Protein AF-A0A504YS40-F1 (afdb_monomer)

Sequence (96 aa):
MVETEPVRQKIADCWTAHFGERCVGASWDLLPNPQEVSDLFWCLGTKVVHAVCRQLSTDFRSWRSGIPDLVVWSPSTKRAKIIEVKDPEIICRLNK

Organism: Fasciola gigantica (NCBI:txi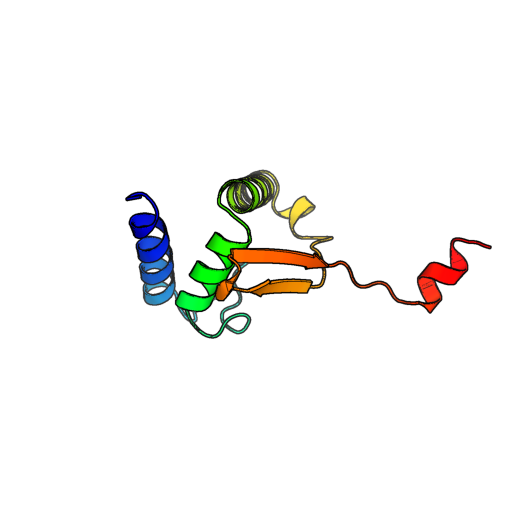d46835)

Radius of gyration: 16.26 Å; Cα contacts (8 Å, |Δi|>4): 64; chains: 1; bounding box: 30×49×34 Å

Secondary structure (DSSP, 8-state):
--TTHHHHHHHHHHHHHHTT---TT--TTSSSSHHHHHHHHHHH-HHHHHHHHHHHHH-HHHHTSS--SEEEEETTTTEEEEE----HHHHHHTT-

Structure (mmCIF, N/CA/C/O backbone):
data_AF-A0A504YS40-F1
#
_entry.id   AF-A0A504YS40-F1
#
loop_
_atom_site.group_PDB
_atom_site.id
_atom_site.type_symbol
_atom_site.label_atom_id
_atom_site.label_alt_id
_atom_site.label_comp_id
_atom_site.label_asym_id
_atom_site.label_entity_id
_atom_site.label_seq_id
_atom_site.pdbx_PDB_ins_code
_atom_site.Cartn_x
_atom_site.Cartn_y
_atom_site.Cartn_z
_atom_site.occupancy
_atom_site.B_iso_or_equiv
_atom_site.auth_seq_id
_atom_site.auth_comp_id
_atom_site.auth_asym_id
_atom_site.auth_atom_id
_atom_site.pdbx_PDB_model_num
ATOM 1 N N . MET A 1 1 ? -14.912 -13.657 12.943 1.00 41.16 1 MET A N 1
ATOM 2 C CA . MET A 1 1 ? -13.815 -12.721 12.599 1.00 41.16 1 MET A CA 1
ATOM 3 C C . MET A 1 1 ? -12.545 -13.491 12.193 1.00 41.16 1 MET A C 1
ATOM 5 O O . MET A 1 1 ? -11.491 -13.233 12.747 1.00 41.16 1 MET A O 1
ATOM 9 N N . VAL A 1 2 ? -12.623 -14.453 11.260 1.00 48.78 2 VAL A N 1
ATOM 10 C CA . VAL A 1 2 ? -11.554 -15.469 11.056 1.00 48.78 2 VAL A CA 1
ATOM 11 C C . VAL A 1 2 ? -10.789 -15.303 9.723 1.00 48.78 2 VAL A C 1
ATOM 13 O O . VAL A 1 2 ? -9.786 -15.961 9.493 1.00 48.78 2 VAL A O 1
ATOM 16 N N . GLU A 1 3 ? -11.185 -14.372 8.850 1.00 54.25 3 GLU A N 1
ATOM 17 C CA . GLU A 1 3 ? -10.629 -14.255 7.484 1.00 54.25 3 GLU A CA 1
ATOM 18 C C . GLU A 1 3 ? -9.363 -13.384 7.351 1.00 54.25 3 GLU A C 1
ATOM 20 O O . GLU A 1 3 ? -8.819 -13.252 6.257 1.00 54.25 3 GLU A O 1
ATOM 25 N N . THR A 1 4 ? -8.864 -12.777 8.433 1.00 60.75 4 THR A N 1
ATOM 26 C CA . THR A 1 4 ? -7.706 -11.859 8.375 1.00 60.75 4 THR A CA 1
ATOM 27 C C . THR A 1 4 ? -6.351 -12.567 8.381 1.00 60.75 4 THR A C 1
ATOM 29 O O . THR A 1 4 ? -5.375 -12.031 7.860 1.00 60.75 4 THR A O 1
ATOM 32 N N . GLU A 1 5 ? -6.286 -13.765 8.956 1.00 71.12 5 GLU A N 1
ATOM 33 C CA . GLU A 1 5 ? -5.046 -14.524 9.137 1.00 71.12 5 GLU A CA 1
ATOM 34 C C . GLU A 1 5 ? -4.356 -14.971 7.833 1.00 71.12 5 GLU A C 1
ATOM 36 O O . GLU A 1 5 ? -3.147 -14.766 7.713 1.00 71.12 5 GLU A O 1
ATOM 41 N N . PRO A 1 6 ? -5.061 -15.490 6.803 1.00 87.50 6 PRO A N 1
ATOM 42 C CA . PRO A 1 6 ? -4.384 -16.020 5.619 1.00 87.50 6 PRO A CA 1
ATOM 43 C C . PRO A 1 6 ? -3.663 -14.943 4.802 1.00 87.50 6 PRO A C 1
ATOM 45 O O . PRO A 1 6 ? -2.626 -15.217 4.204 1.00 87.50 6 PRO A O 1
ATOM 48 N N . VAL A 1 7 ? -4.177 -13.707 4.778 1.00 90.88 7 VAL A N 1
ATOM 49 C CA . VAL A 1 7 ? -3.519 -12.606 4.055 1.00 90.88 7 VAL A CA 1
ATOM 50 C C . VAL A 1 7 ? -2.263 -12.152 4.790 1.00 90.88 7 VAL A C 1
ATOM 52 O O . VAL A 1 7 ? -1.237 -11.928 4.154 1.00 90.88 7 VAL A O 1
ATOM 55 N N . ARG A 1 8 ? -2.324 -12.049 6.123 1.00 93.25 8 ARG A N 1
ATOM 56 C CA . ARG A 1 8 ? -1.162 -11.695 6.949 1.00 93.25 8 ARG A CA 1
ATOM 57 C C . ARG A 1 8 ? -0.045 -12.713 6.784 1.00 93.25 8 ARG A C 1
ATOM 59 O O . ARG A 1 8 ? 1.085 -12.321 6.507 1.00 93.25 8 ARG A O 1
ATOM 66 N N . GLN A 1 9 ? -0.390 -13.997 6.867 1.00 95.31 9 GLN A N 1
ATOM 67 C CA . GLN A 1 9 ? 0.564 -15.078 6.654 1.00 95.31 9 GLN A CA 1
ATOM 68 C C . GLN A 1 9 ? 1.168 -15.004 5.252 1.00 95.31 9 GLN A C 1
ATOM 70 O O . GLN A 1 9 ? 2.381 -15.030 5.108 1.00 95.31 9 GLN A O 1
ATOM 75 N N . LYS A 1 10 ? 0.344 -14.793 4.220 1.00 95.31 10 LYS A N 1
ATOM 76 C CA . LYS A 1 10 ? 0.835 -14.685 2.843 1.00 95.31 10 LYS A CA 1
ATOM 77 C C . LYS A 1 10 ? 1.783 -13.502 2.630 1.00 95.31 10 LYS A C 1
ATOM 79 O O . LYS A 1 10 ? 2.761 -13.643 1.905 1.00 95.31 10 LYS A O 1
ATOM 84 N N . ILE A 1 11 ? 1.519 -12.355 3.258 1.00 95.56 11 ILE A N 1
ATOM 85 C CA . ILE A 1 11 ? 2.433 -11.203 3.231 1.00 95.56 11 ILE A CA 1
ATOM 86 C C . ILE A 1 11 ? 3.761 -11.567 3.901 1.00 95.56 11 ILE A C 1
ATOM 88 O O . ILE A 1 11 ? 4.814 -11.291 3.330 1.00 95.56 11 ILE A O 1
ATOM 92 N N . ALA A 1 12 ? 3.719 -12.201 5.076 1.00 96.19 12 ALA A N 1
ATOM 93 C CA . ALA A 1 12 ? 4.917 -12.621 5.796 1.00 96.19 12 ALA A CA 1
ATOM 94 C C . ALA A 1 12 ? 5.737 -13.648 4.998 1.00 96.19 12 ALA A C 1
ATOM 96 O O . ALA A 1 12 ? 6.935 -13.453 4.814 1.00 96.19 12 ALA A O 1
ATOM 97 N N . ASP A 1 13 ? 5.090 -14.678 4.451 1.00 97.19 13 ASP A N 1
ATOM 98 C CA . ASP A 1 13 ? 5.735 -15.725 3.654 1.00 97.19 13 ASP A CA 1
ATOM 99 C C . ASP A 1 13 ? 6.399 -15.144 2.402 1.00 97.19 13 ASP A C 1
ATOM 101 O O . ASP A 1 13 ? 7.568 -15.417 2.132 1.00 97.19 13 ASP A O 1
ATOM 105 N N . CYS A 1 14 ? 5.677 -14.302 1.649 1.00 95.56 14 CYS A N 1
ATOM 106 C CA . CYS A 1 14 ? 6.222 -13.646 0.462 1.00 95.56 14 CYS A CA 1
ATOM 107 C C . CYS A 1 14 ? 7.380 -12.706 0.811 1.00 95.56 14 CYS A C 1
ATOM 109 O O . CYS A 1 14 ? 8.358 -12.654 0.069 1.00 95.56 14 CYS A O 1
ATOM 111 N N . TRP A 1 15 ? 7.291 -11.978 1.926 1.00 96.06 15 TRP A N 1
ATOM 112 C CA . TRP A 1 15 ? 8.386 -11.134 2.390 1.00 96.06 15 TRP A CA 1
ATOM 113 C C . TRP A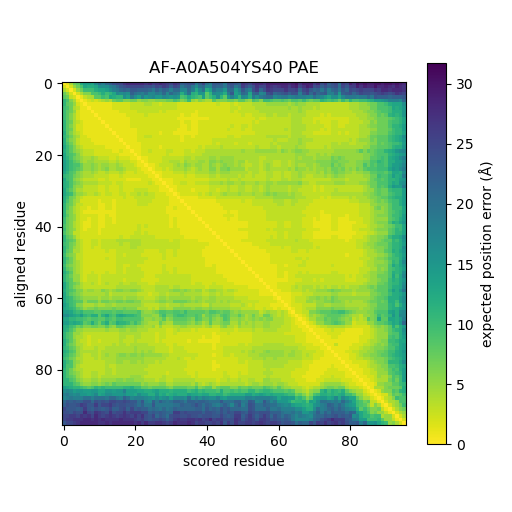 1 15 ? 9.619 -11.979 2.701 1.00 96.06 15 TRP A C 1
ATOM 115 O O . TRP A 1 15 ? 10.677 -11.739 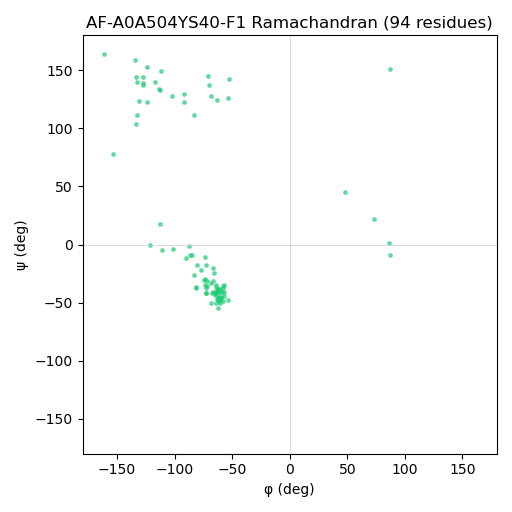2.136 1.00 96.06 15 TRP A O 1
ATOM 125 N N . THR A 1 16 ? 9.492 -13.002 3.546 1.00 96.75 16 THR A N 1
ATOM 126 C CA . THR A 1 16 ? 10.618 -13.856 3.945 1.00 96.75 16 THR A CA 1
ATOM 127 C C . THR A 1 16 ? 11.256 -14.578 2.762 1.00 96.75 16 THR A C 1
ATOM 129 O O . THR A 1 16 ? 12.477 -14.696 2.722 1.00 96.75 16 THR A O 1
ATOM 132 N N . ALA A 1 17 ? 10.459 -15.042 1.797 1.00 97.25 17 ALA A N 1
ATOM 133 C CA . ALA A 1 17 ? 10.968 -15.767 0.638 1.00 97.25 17 ALA A CA 1
ATOM 134 C C . ALA A 1 17 ? 11.729 -14.879 -0.360 1.00 97.25 17 ALA A C 1
ATOM 136 O O . ALA A 1 17 ? 12.650 -15.372 -1.002 1.00 97.25 17 ALA A O 1
ATOM 137 N N . HIS A 1 18 ? 11.354 -13.600 -0.493 1.00 96.31 18 HIS A N 1
ATOM 138 C CA . HIS A 1 18 ? 11.828 -12.734 -1.583 1.00 96.31 18 HIS A CA 1
ATOM 139 C C . HIS A 1 18 ? 12.562 -11.467 -1.125 1.00 96.31 18 HIS A C 1
ATOM 141 O O . HIS A 1 18 ? 12.983 -10.669 -1.965 1.00 96.31 18 HIS A O 1
ATOM 147 N N . PHE A 1 19 ? 12.709 -11.234 0.182 1.00 96.00 19 PHE A N 1
ATOM 148 C CA . PHE A 1 19 ? 13.331 -10.016 0.702 1.00 96.00 19 PHE A CA 1
ATOM 149 C C . PHE A 1 19 ? 14.722 -9.780 0.090 1.00 96.00 19 PHE A C 1
ATOM 151 O O . PHE A 1 19 ? 15.598 -10.642 0.140 1.00 96.00 19 PHE A O 1
ATOM 158 N N . GLY A 1 20 ? 14.927 -8.589 -0.479 1.00 94.62 20 GLY A N 1
ATOM 159 C CA . GLY A 1 20 ? 16.176 -8.198 -1.139 1.00 94.62 20 GLY A CA 1
ATOM 160 C C . GLY A 1 20 ? 16.271 -8.572 -2.624 1.00 94.62 20 GLY A C 1
ATOM 161 O O . GLY A 1 20 ? 17.174 -8.092 -3.313 1.00 94.62 20 GLY A O 1
ATOM 162 N N . GLU A 1 21 ? 15.337 -9.361 -3.162 1.00 96.19 21 GLU A N 1
ATOM 163 C CA . GLU A 1 21 ? 15.274 -9.640 -4.598 1.00 96.19 21 GLU A CA 1
ATOM 164 C C . GLU A 1 21 ? 14.822 -8.406 -5.389 1.00 96.19 21 GLU A C 1
ATOM 166 O O . GLU A 1 21 ? 13.970 -7.627 -4.958 1.00 96.19 2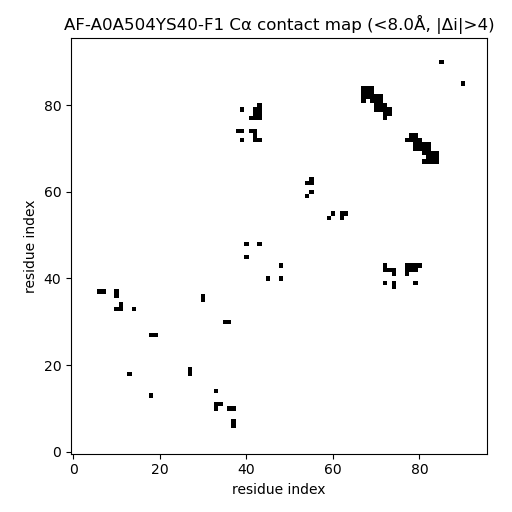1 GLU A O 1
ATOM 171 N N . ARG A 1 22 ? 15.351 -8.226 -6.602 1.00 94.19 22 ARG A N 1
ATOM 172 C CA . ARG A 1 22 ? 14.877 -7.164 -7.498 1.00 94.19 22 ARG A CA 1
ATOM 173 C C . ARG A 1 22 ? 13.634 -7.637 -8.243 1.00 94.19 22 ARG A C 1
ATOM 175 O O . ARG A 1 22 ? 13.732 -8.481 -9.129 1.00 94.19 22 ARG A O 1
ATOM 182 N N . CYS A 1 23 ? 12.488 -7.041 -7.930 1.00 90.44 23 CYS A N 1
ATOM 183 C CA . CYS A 1 23 ? 11.220 -7.308 -8.599 1.00 90.44 23 CYS A CA 1
ATOM 184 C C . CYS A 1 23 ? 10.575 -6.000 -9.074 1.00 90.44 23 CYS A C 1
ATOM 186 O O . CYS A 1 23 ? 10.590 -4.986 -8.374 1.00 90.44 23 CYS A O 1
ATOM 188 N N . VAL A 1 24 ? 10.008 -6.007 -10.282 1.00 87.75 24 VAL A N 1
ATOM 189 C CA . VAL A 1 24 ? 9.294 -4.843 -10.818 1.00 87.75 24 VAL A CA 1
ATOM 190 C C . VAL A 1 24 ? 8.077 -4.555 -9.938 1.00 87.75 24 VAL A C 1
ATOM 192 O O . VAL A 1 24 ? 7.227 -5.417 -9.747 1.00 87.75 24 VAL A O 1
ATOM 195 N N . GLY A 1 25 ? 7.985 -3.325 -9.427 1.00 84.81 25 GLY A N 1
ATOM 196 C CA . GLY A 1 25 ? 6.885 -2.899 -8.555 1.00 84.81 25 GLY A CA 1
ATOM 197 C C . GLY A 1 25 ? 7.085 -3.210 -7.068 1.00 84.81 25 GLY A C 1
ATOM 198 O O . GLY A 1 25 ? 6.210 -2.870 -6.277 1.00 84.81 25 GLY A O 1
ATOM 199 N N . ALA A 1 26 ? 8.221 -3.794 -6.675 1.00 90.12 26 ALA A N 1
ATOM 200 C CA . ALA A 1 26 ? 8.599 -3.965 -5.276 1.00 90.12 26 ALA A CA 1
ATOM 201 C C . ALA A 1 26 ? 9.815 -3.092 -4.939 1.00 90.12 26 ALA A C 1
ATOM 203 O O . ALA A 1 26 ? 10.810 -3.082 -5.662 1.00 90.12 26 ALA A O 1
ATOM 204 N N . SER A 1 27 ? 9.733 -2.373 -3.823 1.00 92.06 27 SER A N 1
ATOM 205 C CA . SER A 1 27 ? 10.862 -1.660 -3.231 1.00 92.06 27 SER A CA 1
ATOM 206 C C . SER A 1 27 ? 10.891 -1.965 -1.740 1.00 92.06 27 SER A C 1
ATOM 208 O O . SER A 1 27 ? 9.984 -1.574 -1.004 1.00 92.06 27 SER A O 1
ATOM 210 N N . TRP A 1 28 ? 11.911 -2.710 -1.316 1.00 93.56 28 TRP A N 1
ATOM 211 C CA . TRP A 1 28 ? 12.048 -3.206 0.056 1.00 93.56 28 TRP A CA 1
ATOM 212 C C . TRP A 1 28 ? 12.413 -2.109 1.060 1.00 93.56 28 TRP A C 1
ATOM 214 O O . TRP A 1 28 ? 12.187 -2.285 2.249 1.00 93.56 28 TRP A O 1
ATOM 224 N N . ASP A 1 29 ? 12.910 -0.966 0.581 1.00 93.44 29 ASP A N 1
ATOM 225 C CA . ASP A 1 29 ? 13.317 0.164 1.422 1.00 93.44 29 ASP A CA 1
ATOM 226 C C . ASP A 1 29 ? 12.145 1.097 1.785 1.00 93.44 29 ASP A C 1
ATOM 228 O O . ASP A 1 29 ? 12.300 1.997 2.608 1.00 93.44 29 ASP A O 1
ATOM 232 N N . LEU A 1 30 ? 10.964 0.913 1.173 1.00 92.44 30 LEU A N 1
ATOM 233 C CA . LEU A 1 30 ? 9.793 1.764 1.429 1.00 92.44 30 LEU A CA 1
ATOM 234 C C . LEU A 1 30 ? 9.146 1.501 2.789 1.00 92.44 30 LEU A C 1
ATOM 236 O O . LEU A 1 30 ? 8.604 2.420 3.400 1.00 92.44 30 LEU A O 1
ATOM 240 N N . LEU A 1 31 ? 9.152 0.247 3.239 1.00 93.06 31 LEU A N 1
ATOM 241 C CA . LEU A 1 31 ? 8.551 -0.175 4.500 1.00 93.06 31 LEU A CA 1
ATOM 242 C C . LEU A 1 31 ? 9.546 -1.066 5.249 1.00 93.06 31 LEU A C 1
ATOM 244 O O . LEU A 1 31 ? 10.188 -1.905 4.628 1.00 93.06 31 LEU A O 1
ATOM 248 N N . PRO A 1 32 ? 9.676 -0.929 6.576 1.00 92.56 32 PRO A N 1
ATOM 249 C CA . PRO A 1 32 ? 10.763 -1.567 7.316 1.00 92.56 32 PRO A CA 1
ATOM 250 C C . PRO A 1 32 ? 10.565 -3.070 7.560 1.00 92.56 32 PRO A C 1
ATOM 252 O O . PRO A 1 32 ? 11.526 -3.765 7.878 1.00 92.56 32 PRO A O 1
ATOM 255 N N . ASN A 1 33 ? 9.329 -3.577 7.507 1.00 95.12 33 ASN A N 1
ATOM 256 C CA . ASN A 1 33 ? 9.008 -4.957 7.876 1.00 95.12 33 ASN A CA 1
ATOM 257 C C . ASN A 1 33 ? 7.644 -5.399 7.290 1.00 95.12 33 ASN A C 1
ATOM 259 O O . ASN A 1 33 ? 6.828 -4.551 6.911 1.00 95.12 33 ASN A O 1
ATOM 263 N N . PRO A 1 34 ? 7.346 -6.714 7.248 1.00 95.69 34 PRO A N 1
ATOM 264 C CA . PRO A 1 34 ? 6.075 -7.215 6.716 1.00 95.69 34 PRO A CA 1
ATOM 265 C C . PRO A 1 34 ? 4.849 -6.831 7.560 1.00 95.69 34 PRO A C 1
ATOM 267 O O . PRO A 1 34 ? 3.729 -6.839 7.043 1.00 95.69 34 PRO A O 1
ATOM 270 N N . GLN A 1 35 ? 5.029 -6.472 8.837 1.00 95.06 35 GLN A N 1
ATOM 271 C CA . GLN A 1 35 ? 3.923 -6.027 9.687 1.00 95.06 35 GLN A CA 1
ATOM 272 C C . GLN A 1 35 ? 3.372 -4.679 9.207 1.00 95.06 35 GLN A C 1
ATOM 274 O O . GLN A 1 35 ? 2.157 -4.539 9.097 1.00 95.06 35 GLN A O 1
ATOM 279 N N . GLU A 1 36 ? 4.238 -3.738 8.825 1.00 95.50 36 GLU A N 1
ATOM 280 C CA . GLU A 1 36 ? 3.832 -2.451 8.240 1.00 95.50 36 GLU A CA 1
ATOM 281 C C . GLU A 1 36 ? 3.082 -2.635 6.912 1.00 95.50 36 GLU A C 1
ATOM 283 O O . GLU A 1 36 ? 2.076 -1.971 6.665 1.00 95.50 36 GLU A O 1
ATOM 288 N N . VAL A 1 37 ? 3.497 -3.598 6.079 1.00 95.75 37 VAL A N 1
ATOM 289 C CA . VAL A 1 37 ? 2.778 -3.953 4.839 1.00 95.75 37 VAL A CA 1
ATOM 290 C C . VAL A 1 37 ? 1.372 -4.472 5.155 1.00 95.75 37 VAL A C 1
ATOM 292 O O . VAL A 1 37 ? 0.392 -4.057 4.530 1.00 95.75 37 VAL A O 1
ATOM 295 N N . SER A 1 38 ? 1.256 -5.366 6.141 1.00 95.88 38 SER A N 1
ATOM 296 C CA . SER A 1 38 ? -0.034 -5.879 6.612 1.00 95.88 38 SER A CA 1
ATOM 297 C C . SER A 1 38 ? -0.911 -4.755 7.167 1.00 95.88 38 SER A C 1
ATOM 299 O O . SER A 1 38 ? -2.095 -4.669 6.836 1.00 95.88 38 SER A O 1
ATOM 301 N N . ASP A 1 39 ? -0.358 -3.877 7.995 1.00 95.88 39 ASP A N 1
ATOM 302 C CA . ASP A 1 39 ? -1.115 -2.790 8.603 1.00 95.88 39 ASP A CA 1
ATOM 303 C C . ASP A 1 39 ? -1.613 -1.802 7.548 1.00 95.88 39 ASP A C 1
ATOM 305 O O . ASP A 1 39 ? -2.792 -1.433 7.573 1.00 95.88 39 ASP A O 1
ATOM 309 N N . LEU A 1 40 ? -0.783 -1.458 6.561 1.00 96.31 40 LEU A N 1
ATOM 310 C CA . LEU A 1 40 ? -1.189 -0.654 5.413 1.00 96.31 40 LEU A CA 1
ATOM 311 C C . LEU A 1 40 ? -2.307 -1.335 4.610 1.00 96.31 40 LEU A C 1
ATOM 313 O O . LEU A 1 40 ? -3.317 -0.694 4.314 1.00 96.31 40 LEU A O 1
ATOM 317 N N . PHE A 1 41 ? -2.177 -2.632 4.307 1.00 95.56 41 PHE A N 1
ATOM 318 C CA . PHE A 1 41 ? -3.214 -3.409 3.617 1.00 95.56 41 PHE A CA 1
ATOM 319 C C . PHE A 1 41 ? -4.566 -3.301 4.334 1.00 95.56 41 PHE A C 1
ATOM 321 O O . PHE A 1 41 ? -5.590 -3.013 3.709 1.00 95.56 41 PHE A O 1
ATOM 328 N N . TRP A 1 42 ? -4.581 -3.489 5.657 1.00 95.06 42 TRP A N 1
ATOM 329 C CA . TRP A 1 42 ? -5.815 -3.432 6.443 1.00 95.06 42 TRP A CA 1
ATOM 330 C C . TRP A 1 42 ? -6.349 -2.008 6.618 1.00 95.06 42 TRP A C 1
ATOM 332 O O . TRP A 1 42 ? -7.564 -1.841 6.711 1.00 95.06 42 TRP A O 1
ATOM 342 N N . CYS A 1 43 ? -5.482 -0.994 6.635 1.00 96.81 43 CYS A N 1
ATOM 343 C CA . CYS A 1 43 ? -5.889 0.412 6.678 1.00 96.81 43 CYS A CA 1
ATOM 344 C C . CYS A 1 43 ? -6.484 0.903 5.351 1.00 96.81 43 CYS A C 1
ATOM 346 O O . CYS A 1 43 ? -7.410 1.714 5.369 1.00 96.81 43 CYS A O 1
ATOM 348 N N . LEU A 1 44 ? -5.973 0.426 4.213 1.00 96.00 44 LEU A N 1
ATOM 349 C CA . LEU A 1 44 ? -6.548 0.682 2.886 1.00 96.00 44 LEU A CA 1
ATOM 350 C C . LEU A 1 44 ? -7.850 -0.100 2.681 1.00 96.00 44 LEU A C 1
ATOM 352 O O . LEU A 1 44 ? -8.800 0.398 2.076 1.00 96.00 44 LEU A O 1
ATOM 356 N N . GLY A 1 45 ? -7.894 -1.324 3.204 1.00 94.69 45 GLY A N 1
ATOM 357 C CA . GLY A 1 45 ? -9.020 -2.236 3.084 1.00 94.69 45 GLY A CA 1
ATOM 358 C C . GLY A 1 45 ? -8.970 -3.093 1.816 1.00 94.69 45 GLY A C 1
ATOM 359 O O . GLY A 1 45 ? -8.476 -2.699 0.758 1.00 94.69 45 GLY A O 1
ATOM 360 N N . THR A 1 46 ? -9.555 -4.288 1.916 1.00 93.81 46 THR A N 1
ATOM 361 C CA . THR A 1 46 ? -9.479 -5.346 0.893 1.00 93.81 46 THR A CA 1
ATOM 362 C C . THR A 1 46 ? -9.982 -4.906 -0.481 1.00 93.81 46 THR A C 1
ATOM 364 O O . THR A 1 46 ? -9.364 -5.223 -1.493 1.00 93.81 46 THR A O 1
ATOM 367 N N . LYS A 1 47 ? -11.082 -4.145 -0.534 1.00 95.31 47 LYS A N 1
ATOM 368 C CA . LYS A 1 47 ? -11.681 -3.666 -1.792 1.00 95.31 47 LYS A CA 1
ATOM 369 C C . LYS A 1 47 ? -10.752 -2.723 -2.557 1.00 95.31 47 LYS A C 1
ATOM 371 O O . LYS A 1 47 ? -10.665 -2.832 -3.777 1.00 95.31 47 LYS A O 1
ATOM 376 N N . VAL A 1 48 ? -10.072 -1.822 -1.845 1.00 94.94 48 VAL A N 1
ATOM 377 C CA . VAL A 1 48 ? -9.143 -0.852 -2.441 1.00 94.94 48 VAL A CA 1
ATOM 378 C C . VAL A 1 48 ? -7.927 -1.585 -2.988 1.00 94.94 48 VAL A C 1
ATOM 380 O O . VAL A 1 48 ? -7.613 -1.439 -4.167 1.00 94.94 48 VAL A O 1
ATOM 383 N N . VAL A 1 49 ? -7.306 -2.447 -2.177 1.00 94.94 49 VAL A N 1
ATOM 384 C CA . VAL A 1 49 ? -6.138 -3.227 -2.610 1.00 94.94 49 VAL A CA 1
ATOM 385 C C . VAL A 1 49 ? -6.486 -4.118 -3.802 1.00 94.94 49 VAL A C 1
ATOM 387 O O . VAL A 1 49 ? -5.766 -4.116 -4.794 1.00 94.94 49 VAL A O 1
ATOM 390 N N . HIS A 1 50 ? -7.628 -4.811 -3.768 1.00 95.50 50 HIS A N 1
ATOM 391 C CA . HIS A 1 50 ? -8.098 -5.611 -4.899 1.00 95.50 50 HIS A CA 1
ATOM 392 C C . HIS A 1 50 ? -8.258 -4.776 -6.178 1.00 95.50 50 HIS A C 1
ATOM 394 O O . HIS A 1 50 ? -7.830 -5.211 -7.246 1.00 95.50 50 HIS A O 1
ATOM 400 N N . ALA A 1 51 ? -8.846 -3.578 -6.093 1.00 95.25 51 ALA A N 1
ATOM 401 C CA . ALA A 1 51 ? -9.015 -2.707 -7.254 1.00 95.25 51 ALA A CA 1
ATOM 402 C C . ALA A 1 51 ? -7.667 -2.274 -7.853 1.00 95.25 51 ALA A C 1
ATOM 4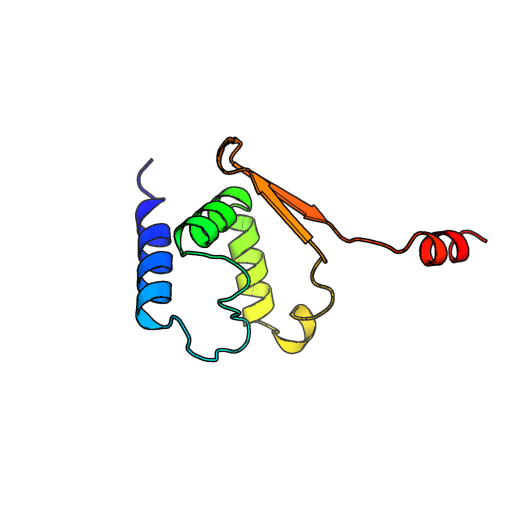04 O O . ALA A 1 51 ? -7.503 -2.353 -9.072 1.00 95.25 51 ALA A O 1
ATOM 405 N N . VAL A 1 52 ? -6.704 -1.896 -7.006 1.00 93.69 52 VAL A N 1
ATOM 406 C CA . VAL A 1 52 ? -5.344 -1.514 -7.421 1.00 93.69 52 VAL A CA 1
ATOM 407 C C . VAL A 1 52 ? -4.612 -2.700 -8.050 1.00 93.69 52 VAL A C 1
ATOM 409 O O . VAL A 1 52 ? -4.120 -2.590 -9.171 1.00 93.69 52 VAL A O 1
ATOM 412 N N . CYS A 1 53 ? -4.594 -3.865 -7.393 1.00 93.81 53 CYS A N 1
ATOM 413 C CA . CYS A 1 53 ? -3.973 -5.074 -7.939 1.00 93.81 53 CYS A CA 1
ATOM 414 C C . CYS A 1 53 ? -4.599 -5.475 -9.279 1.00 93.81 53 CYS A C 1
ATOM 416 O O . CYS A 1 53 ? -3.884 -5.828 -10.216 1.00 93.81 53 CYS A O 1
ATOM 418 N N . ARG A 1 54 ? -5.929 -5.380 -9.405 1.00 96.12 54 ARG A N 1
ATOM 419 C CA . ARG A 1 54 ? -6.624 -5.649 -10.666 1.00 96.12 54 ARG A CA 1
ATOM 420 C C . ARG A 1 54 ? -6.158 -4.692 -11.762 1.00 96.12 54 ARG A C 1
ATOM 422 O O . ARG A 1 54 ? -5.748 -5.173 -12.806 1.00 96.12 54 ARG A O 1
ATOM 429 N N . GLN A 1 55 ? -6.145 -3.382 -11.516 1.00 94.06 55 GLN A N 1
ATOM 430 C CA . GLN A 1 55 ? -5.685 -2.386 -12.496 1.00 94.06 55 GLN A CA 1
ATOM 431 C C . GLN A 1 55 ? -4.235 -2.630 -12.938 1.00 94.06 55 GLN A C 1
ATOM 433 O O . GLN A 1 55 ? -3.965 -2.708 -14.139 1.00 94.06 55 GLN A O 1
ATOM 438 N N . LEU A 1 56 ? -3.327 -2.838 -11.978 1.00 93.12 56 LEU A N 1
ATOM 439 C CA . LEU A 1 56 ? -1.912 -3.104 -12.249 1.00 93.12 56 LEU A CA 1
ATOM 440 C C . LEU A 1 56 ? -1.693 -4.421 -13.005 1.00 93.12 56 LEU A C 1
ATOM 442 O O . LEU A 1 56 ? -0.826 -4.479 -13.870 1.00 93.12 56 LEU A O 1
ATOM 446 N N . SER A 1 57 ? -2.474 -5.465 -12.715 1.00 94.06 57 SER A N 1
ATOM 447 C CA . SER A 1 57 ? -2.375 -6.749 -13.428 1.00 94.06 57 SER A CA 1
ATOM 448 C C . SER A 1 57 ? -2.965 -6.706 -14.840 1.00 94.06 57 SER A C 1
ATOM 450 O O . SER A 1 57 ? -2.477 -7.417 -15.714 1.00 94.06 57 SER A O 1
ATOM 452 N N . THR A 1 58 ? -3.981 -5.871 -15.086 1.00 95.25 58 THR A N 1
ATOM 453 C CA . THR A 1 58 ? -4.611 -5.749 -16.411 1.00 95.25 58 THR A CA 1
ATOM 454 C C . THR A 1 58 ? -3.839 -4.850 -17.370 1.00 95.25 58 THR A C 1
ATOM 456 O O . THR A 1 58 ? -3.780 -5.148 -18.558 1.00 95.25 58 THR A O 1
ATOM 459 N N . ASP A 1 59 ? -3.254 -3.756 -16.876 1.00 92.62 59 ASP A N 1
ATOM 460 C CA . ASP A 1 59 ? -2.458 -2.839 -17.694 1.00 92.62 59 ASP A CA 1
ATOM 461 C C . ASP A 1 59 ? -1.427 -2.103 -16.830 1.00 92.62 59 ASP A C 1
ATOM 463 O O . ASP A 1 59 ? -1.565 -0.934 -16.459 1.00 92.62 59 ASP A O 1
ATOM 467 N N . PHE A 1 60 ? -0.348 -2.812 -16.505 1.00 91.19 60 PHE A N 1
ATOM 468 C CA . PHE A 1 60 ? 0.725 -2.266 -15.682 1.00 91.19 60 PHE A CA 1
ATOM 469 C C . PHE A 1 60 ? 1.347 -0.998 -16.282 1.00 91.19 60 PHE A C 1
ATOM 471 O O . PHE A 1 60 ? 1.715 -0.079 -15.551 1.00 91.19 60 PHE A O 1
ATOM 478 N N . ARG A 1 61 ? 1.485 -0.930 -17.614 1.00 90.81 61 ARG A N 1
ATOM 479 C CA . ARG A 1 61 ? 2.190 0.172 -18.283 1.00 90.81 61 ARG A CA 1
ATOM 480 C C . ARG A 1 61 ? 1.440 1.490 -18.115 1.00 90.81 61 ARG A C 1
ATOM 482 O O . ARG A 1 61 ? 2.106 2.497 -17.879 1.00 90.81 61 ARG A O 1
ATOM 489 N N . SER A 1 62 ? 0.114 1.471 -18.211 1.00 90.56 62 SER A N 1
ATOM 490 C CA . SER A 1 62 ? -0.712 2.675 -18.073 1.00 90.56 62 SER A CA 1
ATOM 491 C C . SER A 1 62 ? -0.959 3.055 -16.612 1.00 90.56 62 SER A C 1
ATOM 493 O O . SER A 1 62 ? -0.963 4.238 -16.283 1.00 90.56 62 SER A O 1
ATOM 495 N N . TRP A 1 63 ? -1.123 2.073 -15.718 1.00 90.56 63 TRP A N 1
ATOM 496 C CA . TRP A 1 63 ? -1.522 2.321 -14.323 1.00 90.56 63 TRP A CA 1
ATOM 497 C C . TRP A 1 63 ? -0.366 2.530 -13.342 1.00 90.56 63 TRP A C 1
ATOM 499 O O . TRP A 1 63 ? -0.596 2.979 -12.222 1.00 90.56 63 TRP A O 1
ATOM 509 N N . ARG A 1 64 ? 0.885 2.248 -13.730 1.00 87.44 64 ARG A N 1
ATOM 510 C CA . ARG A 1 64 ? 2.051 2.520 -12.864 1.00 87.44 64 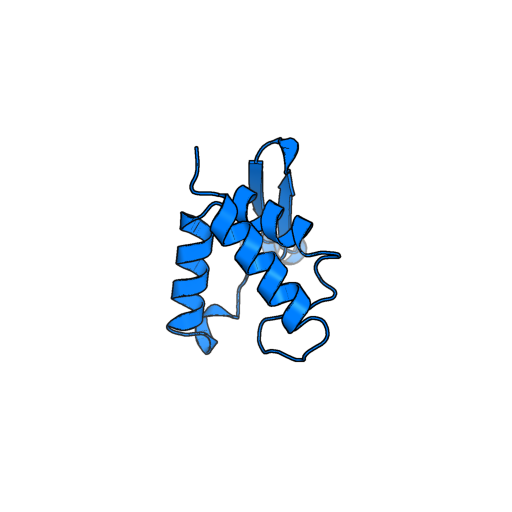ARG A CA 1
ATOM 511 C C . ARG A 1 64 ? 2.417 4.006 -12.752 1.00 87.44 64 ARG A C 1
ATOM 513 O O . ARG A 1 64 ? 3.315 4.346 -11.988 1.00 87.44 64 ARG A O 1
ATOM 520 N N . SER A 1 65 ? 1.824 4.871 -13.573 1.00 83.62 65 SER A N 1
ATOM 521 C CA . SER A 1 65 ? 2.087 6.316 -13.612 1.00 83.62 65 SER A CA 1
ATOM 522 C C . SER A 1 65 ? 0.883 7.109 -13.119 1.0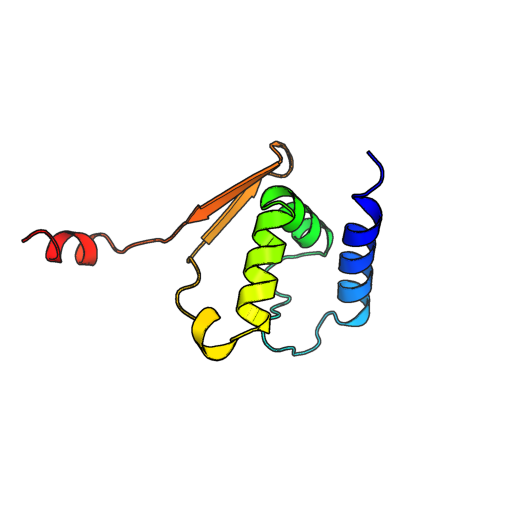0 83.62 65 SER A C 1
ATOM 524 O O . SER A 1 65 ? -0.248 6.683 -13.326 1.00 83.62 65 SER A O 1
ATOM 526 N N . GLY A 1 66 ? 1.122 8.272 -12.506 1.00 81.69 66 GLY A N 1
ATOM 527 C CA . GLY A 1 66 ? 0.054 9.061 -11.880 1.00 81.69 66 GLY A CA 1
ATOM 528 C C . GLY A 1 66 ? -0.452 8.453 -10.569 1.00 81.69 66 GLY A C 1
ATOM 529 O O . GLY A 1 66 ? -1.586 8.707 -10.173 1.00 81.69 66 GLY A O 1
ATOM 530 N N . ILE A 1 67 ? 0.375 7.617 -9.927 1.00 82.44 67 ILE A N 1
ATOM 531 C CA . ILE A 1 67 ? 0.120 7.139 -8.570 1.00 82.44 67 ILE A CA 1
ATOM 532 C C . ILE A 1 67 ? 0.308 8.329 -7.615 1.00 82.44 67 ILE A C 1
ATOM 534 O O . ILE A 1 67 ? 1.264 9.081 -7.792 1.00 82.44 67 ILE A O 1
ATOM 538 N N . PRO A 1 68 ? -0.585 8.483 -6.627 1.00 85.62 68 PRO A N 1
ATOM 539 C CA . PRO A 1 68 ? -0.525 9.531 -5.612 1.00 85.62 68 PRO A CA 1
ATOM 540 C C . PRO A 1 68 ? 0.823 9.579 -4.891 1.00 85.62 68 PRO A C 1
ATOM 542 O O . PRO A 1 68 ? 1.386 8.534 -4.560 1.00 85.62 68 PRO A O 1
ATOM 545 N N . ASP A 1 69 ? 1.289 10.790 -4.588 1.00 90.31 69 ASP A N 1
ATOM 546 C CA . ASP A 1 69 ? 2.600 11.017 -3.967 1.00 90.31 69 ASP A CA 1
ATOM 547 C C . ASP A 1 69 ? 2.744 10.347 -2.598 1.00 90.31 69 ASP A C 1
ATOM 549 O O . ASP A 1 69 ? 3.803 9.813 -2.268 1.00 90.31 69 ASP A O 1
ATOM 553 N N . LEU A 1 70 ? 1.690 10.394 -1.777 1.00 93.19 70 LEU A N 1
ATOM 554 C CA . LEU A 1 70 ? 1.737 9.940 -0.392 1.00 93.19 70 LEU A CA 1
ATOM 555 C C . LEU A 1 70 ? 0.546 9.052 -0.040 1.00 93.19 70 LEU A C 1
ATOM 557 O O . LEU A 1 70 ? -0.605 9.299 -0.409 1.00 93.19 70 LEU A O 1
ATOM 561 N N . VAL A 1 71 ? 0.824 8.061 0.803 1.00 95.06 71 VAL A N 1
ATOM 562 C CA . VAL A 1 71 ? -0.192 7.310 1.535 1.00 95.06 71 VAL A CA 1
ATOM 563 C C . VAL A 1 71 ? 0.136 7.413 3.016 1.00 95.06 71 VAL A C 1
ATOM 565 O O . VAL A 1 71 ? 1.227 7.050 3.442 1.00 95.06 71 VAL A O 1
ATOM 568 N N . VAL A 1 72 ? -0.811 7.911 3.807 1.00 96.56 72 VAL A N 1
ATOM 569 C CA . VAL A 1 72 ? -0.691 7.979 5.268 1.00 96.56 72 VAL A CA 1
ATOM 570 C C . VAL A 1 72 ? -1.710 7.043 5.894 1.00 96.56 72 VAL A C 1
ATOM 572 O O . VAL A 1 72 ? -2.877 7.042 5.500 1.00 96.56 72 VAL A O 1
ATOM 575 N N . TRP A 1 73 ? -1.296 6.240 6.869 1.00 97.44 73 TRP A N 1
ATOM 576 C CA . TRP A 1 73 ? -2.174 5.289 7.545 1.00 97.44 73 TRP A CA 1
ATOM 577 C C . TRP A 1 73 ? -2.005 5.338 9.061 1.00 97.44 73 TRP A C 1
ATOM 579 O O . TRP A 1 73 ? -1.016 5.835 9.592 1.00 97.44 73 TRP A O 1
ATOM 589 N N . SER A 1 74 ? -3.022 4.853 9.766 1.00 96.94 74 SER A N 1
ATOM 590 C CA . SER A 1 74 ? -3.037 4.740 11.220 1.00 96.94 74 SER A CA 1
ATOM 591 C C . SER A 1 74 ? -3.556 3.350 11.588 1.00 96.94 74 SER A C 1
ATOM 593 O O . SER A 1 74 ? -4.771 3.128 11.532 1.00 96.94 74 SER A O 1
ATOM 595 N N . PRO A 1 75 ? -2.670 2.421 11.996 1.00 93.94 75 PRO A N 1
ATOM 596 C CA . PRO A 1 75 ? -3.067 1.077 12.418 1.00 93.94 75 PRO A CA 1
ATOM 597 C C . PRO A 1 75 ? -4.052 1.100 13.594 1.00 93.94 75 PRO A C 1
ATOM 599 O O . PRO A 1 75 ? -5.001 0.317 13.629 1.00 93.94 75 PRO A O 1
ATOM 602 N N . SER A 1 76 ? -3.890 2.061 14.513 1.00 95.88 76 SER A N 1
ATOM 603 C CA . SER A 1 76 ? -4.771 2.248 15.673 1.00 95.88 76 SER A CA 1
ATOM 604 C C . SER A 1 76 ? -6.203 2.624 15.292 1.00 95.88 76 SER A C 1
ATOM 606 O O . SER A 1 76 ? -7.145 2.186 15.948 1.00 95.88 76 SER A O 1
ATOM 608 N N . THR A 1 77 ? -6.387 3.405 14.222 1.0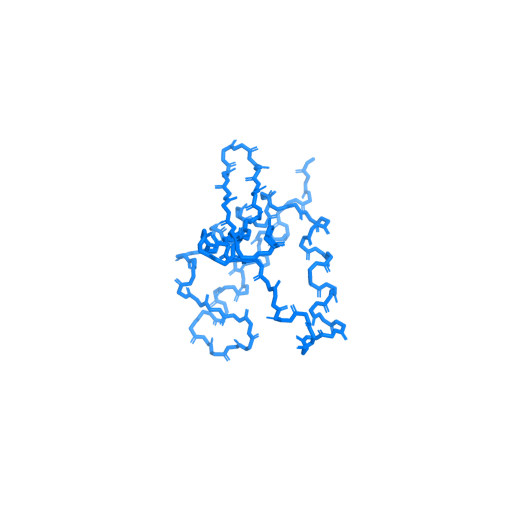0 95.56 77 THR A N 1
ATOM 609 C CA . THR A 1 77 ? -7.723 3.813 13.753 1.00 95.56 77 THR A CA 1
ATOM 610 C C . THR A 1 77 ? -8.220 3.017 12.549 1.00 95.56 77 THR A C 1
ATOM 612 O O . THR A 1 77 ? -9.357 3.223 12.131 1.00 95.56 77 THR A O 1
ATOM 615 N N . LYS A 1 78 ? -7.395 2.116 12.000 1.00 94.06 78 LYS A N 1
ATOM 616 C CA . LYS A 1 78 ? -7.636 1.358 10.761 1.00 94.06 78 LYS A CA 1
ATOM 617 C C . LYS A 1 78 ? -8.108 2.232 9.600 1.00 94.06 78 LYS A C 1
ATOM 619 O O . LYS A 1 78 ? -9.067 1.905 8.904 1.00 94.06 78 LYS A O 1
ATOM 624 N N . ARG A 1 79 ? -7.446 3.371 9.408 1.00 96.44 79 ARG A N 1
ATOM 625 C CA . ARG A 1 79 ? -7.738 4.307 8.317 1.00 96.44 79 ARG A CA 1
ATOM 626 C C . ARG A 1 79 ? -6.479 4.628 7.541 1.00 96.44 79 ARG A C 1
ATOM 628 O O . ARG A 1 79 ? -5.413 4.786 8.133 1.00 96.44 79 ARG A O 1
ATOM 635 N N . ALA A 1 80 ? -6.642 4.799 6.238 1.00 97.38 80 ALA A N 1
ATOM 636 C CA . ALA A 1 80 ? -5.637 5.353 5.349 1.00 97.38 80 ALA A CA 1
ATOM 637 C C . ALA A 1 80 ? -6.196 6.561 4.588 1.00 97.38 80 ALA A C 1
ATOM 639 O O . ALA A 1 80 ? -7.404 6.670 4.360 1.00 97.38 80 ALA A O 1
ATOM 640 N N . LYS A 1 81 ? -5.307 7.470 4.194 1.00 95.69 81 LYS A N 1
ATOM 641 C CA . LYS A 1 81 ? -5.574 8.546 3.244 1.00 95.69 81 LYS A CA 1
ATOM 642 C C . LYS A 1 81 ? -4.527 8.501 2.148 1.00 95.69 81 LYS A C 1
ATOM 644 O O . LYS A 1 81 ? -3.341 8.336 2.416 1.00 95.69 81 LYS A O 1
ATOM 649 N N . ILE A 1 82 ? -5.007 8.683 0.932 1.00 94.12 82 ILE A N 1
ATOM 650 C CA . ILE A 1 82 ? -4.207 8.803 -0.273 1.00 94.12 82 ILE A CA 1
ATOM 651 C C . ILE A 1 82 ? -4.156 10.291 -0.615 1.00 94.12 82 ILE A C 1
ATOM 653 O O . ILE A 1 82 ? -5.202 10.942 -0.637 1.00 94.12 82 ILE A O 1
ATOM 657 N N . ILE A 1 83 ? -2.958 10.833 -0.805 1.00 94.25 83 ILE A N 1
ATOM 658 C CA . ILE A 1 83 ? -2.722 12.270 -0.916 1.00 94.25 83 ILE A CA 1
ATOM 659 C C . ILE A 1 83 ? -1.869 12.528 -2.155 1.00 94.25 83 ILE A C 1
ATOM 661 O O . ILE A 1 83 ? -0.762 12.014 -2.274 1.00 94.25 83 ILE A O 1
ATOM 665 N N . GLU A 1 84 ? -2.397 13.363 -3.043 1.00 92.19 84 GLU A N 1
ATOM 666 C CA . GLU A 1 84 ? -1.643 13.997 -4.120 1.00 92.19 84 GLU A CA 1
ATOM 667 C C . GLU A 1 84 ? -1.140 15.348 -3.606 1.00 92.19 84 GLU A C 1
ATOM 669 O O . GLU A 1 84 ? -1.936 16.188 -3.170 1.00 92.19 84 GLU A O 1
ATOM 674 N N . VAL A 1 85 ? 0.166 15.565 -3.638 1.00 90.44 85 VAL A N 1
ATOM 675 C CA . VAL A 1 85 ? 0.793 16.831 -3.272 1.00 90.44 85 VAL A CA 1
ATOM 676 C C . VAL A 1 85 ? 0.927 17.669 -4.535 1.00 90.44 85 VAL A C 1
ATOM 678 O O . VAL A 1 85 ? 1.426 17.232 -5.566 1.00 90.44 85 VAL A O 1
ATOM 681 N N . LYS A 1 86 ? 0.468 18.916 -4.472 1.00 86.19 86 LYS A N 1
ATOM 682 C CA . LYS A 1 86 ? 0.590 19.861 -5.581 1.00 86.19 86 LYS A CA 1
ATOM 683 C C . LYS A 1 86 ? 1.444 21.042 -5.165 1.00 86.19 86 LYS A C 1
ATOM 685 O O . LYS A 1 86 ? 1.302 21.552 -4.055 1.00 86.19 86 LYS A O 1
ATOM 690 N N . ASP A 1 87 ? 2.294 21.486 -6.084 1.00 82.69 87 ASP A N 1
ATOM 691 C CA . ASP A 1 87 ? 3.075 22.699 -5.897 1.00 82.69 87 ASP A CA 1
ATOM 692 C C . ASP A 1 87 ? 2.146 23.936 -5.912 1.00 82.69 87 ASP A C 1
ATOM 694 O O . ASP A 1 87 ? 1.350 24.092 -6.854 1.00 82.69 87 ASP A O 1
ATOM 698 N N . PRO A 1 88 ? 2.218 24.817 -4.895 1.00 81.38 88 PRO A N 1
ATOM 699 C CA . PRO A 1 88 ? 1.404 26.028 -4.832 1.00 81.38 88 PRO A CA 1
ATOM 700 C C . PRO A 1 88 ? 1.575 26.959 -6.042 1.00 81.38 88 PRO A C 1
ATOM 702 O O . PRO A 1 88 ? 0.597 27.572 -6.480 1.00 81.38 88 PRO A O 1
ATOM 705 N N . GLU A 1 89 ? 2.778 27.063 -6.617 1.00 75.44 89 GLU A N 1
ATOM 706 C CA . GLU A 1 89 ? 3.040 27.922 -7.779 1.00 75.44 89 GLU A CA 1
ATOM 707 C C . GLU A 1 89 ? 2.338 27.413 -9.042 1.00 75.44 89 GLU A C 1
ATOM 709 O O . GLU A 1 89 ? 1.884 28.212 -9.868 1.00 75.44 89 GLU A O 1
ATOM 714 N N . ILE A 1 90 ? 2.198 26.092 -9.188 1.00 68.31 90 ILE A N 1
ATOM 715 C CA . ILE A 1 90 ? 1.518 25.474 -10.333 1.00 68.31 90 ILE A CA 1
ATOM 716 C C . ILE A 1 90 ? -0.001 25.679 -10.234 1.00 68.31 90 ILE A C 1
ATOM 718 O O . ILE A 1 90 ? -0.637 26.029 -11.230 1.00 68.31 90 ILE A O 1
ATOM 722 N N . ILE A 1 91 ? -0.591 25.531 -9.042 1.00 62.34 91 ILE A N 1
ATOM 723 C CA . ILE A 1 91 ? -2.043 25.697 -8.828 1.00 62.34 91 ILE A CA 1
ATOM 724 C C . ILE A 1 91 ? -2.506 27.127 -9.151 1.00 62.34 91 ILE A C 1
ATOM 726 O O . ILE A 1 91 ? -3.558 27.323 -9.765 1.00 62.34 91 ILE A O 1
ATOM 730 N N . CYS A 1 92 ? -1.718 28.138 -8.779 1.00 53.00 92 CYS A N 1
ATOM 731 C CA . CYS A 1 92 ? -2.062 29.543 -9.007 1.00 53.00 92 CYS A CA 1
ATOM 732 C C . CYS A 1 92 ? -2.103 29.940 -10.494 1.00 53.00 92 CYS A C 1
ATOM 734 O O . CYS A 1 92 ? -2.798 30.893 -10.844 1.00 53.00 92 CYS A O 1
ATOM 736 N N . ARG A 1 93 ? -1.387 29.232 -11.380 1.00 51.81 93 ARG A N 1
ATOM 737 C CA . ARG A 1 93 ? -1.364 29.527 -12.827 1.00 51.81 93 ARG A CA 1
ATOM 738 C C . ARG A 1 93 ? -2.566 28.975 -13.594 1.00 51.81 93 ARG A C 1
ATOM 740 O O . ARG A 1 93 ? -2.816 29.441 -14.694 1.00 51.81 93 ARG A O 1
ATOM 747 N N . LEU A 1 94 ? -3.304 28.019 -13.030 1.00 53.12 94 LEU A N 1
ATOM 748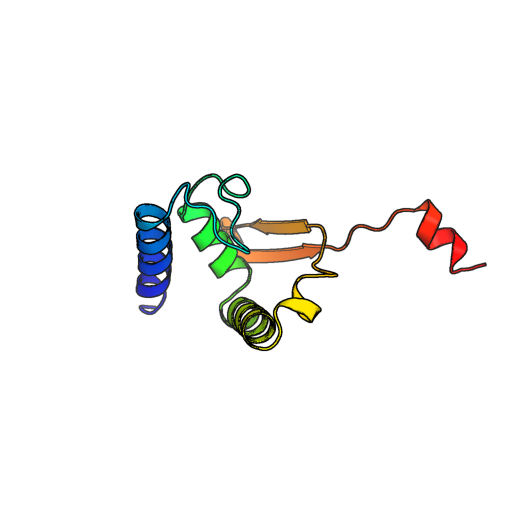 C CA . LEU A 1 94 ? -4.492 27.432 -13.666 1.00 53.12 94 LEU A CA 1
ATOM 749 C C . LEU A 1 94 ? -5.786 28.216 -13.383 1.00 53.12 94 LEU A C 1
ATOM 751 O O . LEU A 1 94 ? -6.814 27.922 -13.981 1.00 53.12 94 LEU A O 1
ATOM 755 N N . ASN A 1 95 ? -5.735 29.199 -12.477 1.00 48.81 95 ASN A N 1
ATOM 756 C CA . ASN A 1 95 ? -6.873 30.035 -12.074 1.00 48.81 95 ASN A CA 1
ATOM 757 C C . ASN A 1 95 ? -6.724 31.512 -12.502 1.00 48.81 95 ASN A C 1
ATOM 759 O O . ASN A 1 95 ? -7.392 32.383 -11.943 1.00 48.81 95 ASN A O 1
ATOM 763 N N . LYS A 1 96 ? -5.831 31.803 -13.454 1.00 43.25 96 LYS A N 1
ATOM 764 C CA . LYS A 1 96 ? -5.710 33.095 -14.146 1.00 43.25 96 LYS A CA 1
ATOM 765 C C . LYS A 1 96 ? -6.027 32.902 -15.619 1.00 43.25 96 LYS A C 1
ATOM 767 O O . LYS A 1 96 ? -6.645 33.826 -16.185 1.00 43.25 96 LYS A O 1
#

Foldseek 3Di:
DPPLPVVLVVLQVCCVVQPPHDDVPDDNVPDPHSVVVSLLDQQCDDVNVVVLVVVCVVCVPVSVPPQAPDKDGDSVVSHIDGHHDDDPVVVVVVVD

pLDDT: mean 88.19, std 13.64, range [41.16, 97.44]

Mean predicted aligned error: 6.23 Å

Solvent-accessible surface area (backbone atoms only — not comparable to full-atom values): 6029 Å² total; per-residue (Å²): 142,77,81,65,56,68,58,49,49,49,47,42,52,54,40,74,77,46,69,86,61,91,47,93,95,60,66,74,86,79,52,98,48,54,65,60,55,44,43,47,48,58,16,60,26,71,70,53,51,50,51,51,53,50,46,40,72,75,40,44,84,72,57,70,55,90,65,62,77,41,75,50,70,36,72,93,75,50,37,51,50,80,38,75,81,75,63,70,76,64,59,59,65,78,78,112

Nearest PDB structures (foldseek):
  4reb-assembly1_A  TM=9.242E-01  e=4.714E-04  Homo sapiens
  4reb-assembly1_H  TM=9.211E-01  e=9.142E-04  Homo sapiens
  4ria-assembly2_B  TM=9.411E-01  e=1.659E-03  Homo sapiens
  4rec-assembly1_A  TM=9.376E-01  e=3.012E-03  Homo sapiens
  4ry3-assembly1_A  TM=8.977E-01  e=3.439E-03  Homo sapiens

InterPro domains:
  IPR014883 VRR-NUC domain [PF08774] (7-88)
  IPR033315 Fanconi-associated nuclease 1-like [PTHR15749] (7-88)